Protein AF-A0A4U9D5I8-F1 (afdb_monomer)

Organism: Raoultella terrigena (NCBI:txid577)

Nearest PDB structures (foldseek):
  8ph9-assembly1_J  TM=9.887E-01  e=2.523E-15  Escherichia coli
  8pdy-assembly1_J  TM=9.909E-01  e=3.105E-15  Escherichia coli
  8fvw-assembly1_G  TM=9.873E-01  e=6.652E-15  Escherichia coli K-12
  8pid-assembly1_J  TM=9.900E-01  e=8.187E-15  Escherichia coli
  8pim-assembly1_J  TM=9.844E-01  e=7.640E-15  Escherichia coli

Mean predicted aligned error: 2.93 Å

Structure (mmCIF, N/CA/C/O backbone):
data_AF-A0A4U9D5I8-F1
#
_entry.id   AF-A0A4U9D5I8-F1
#
loop_
_atom_site.group_PDB
_atom_site.id
_atom_site.type_symbol
_atom_site.label_atom_id
_atom_site.label_alt_id
_atom_site.label_comp_id
_atom_site.label_asym_id
_atom_site.label_entity_id
_atom_site.label_seq_id
_atom_site.pdbx_PDB_ins_code
_atom_site.Cartn_x
_atom_site.Cartn_y
_atom_site.Cartn_z
_atom_site.occupancy
_atom_site.B_iso_or_equiv
_atom_site.auth_seq_id
_atom_site.auth_comp_id
_atom_site.auth_asym_id
_atom_site.auth_atom_id
_atom_site.pdbx_PDB_model_num
ATOM 1 N N . MET A 1 1 ? 1.738 -3.480 7.450 1.00 91.75 1 MET A N 1
ATOM 2 C CA . MET A 1 1 ? 1.966 -2.053 7.733 1.00 91.75 1 MET A CA 1
ATOM 3 C C . MET A 1 1 ? 1.094 -1.686 8.918 1.00 91.75 1 MET A C 1
ATOM 5 O O . MET A 1 1 ? -0.050 -2.120 8.954 1.00 91.75 1 MET A O 1
ATOM 9 N N . THR A 1 2 ? 1.647 -0.949 9.869 1.00 95.31 2 THR A N 1
ATOM 10 C CA . THR A 1 2 ? 0.980 -0.429 11.076 1.00 95.31 2 THR A CA 1
ATOM 11 C C . THR A 1 2 ? 1.389 1.037 11.238 1.00 95.31 2 THR A C 1
ATOM 13 O O . THR A 1 2 ? 2.411 1.417 10.661 1.00 95.31 2 THR A O 1
ATOM 16 N N . PRO A 1 3 ? 0.660 1.882 11.976 1.00 95.31 3 PRO A N 1
ATOM 17 C CA . PRO A 1 3 ? 1.151 3.222 12.303 1.00 95.31 3 PRO A CA 1
ATOM 18 C C . PRO A 1 3 ? 2.474 3.157 13.088 1.00 95.31 3 PRO A C 1
ATOM 20 O O . PRO A 1 3 ? 2.784 2.142 13.724 1.00 95.31 3 PRO A O 1
ATOM 23 N N . VAL A 1 4 ? 3.272 4.225 13.023 1.00 95.25 4 VAL A N 1
ATOM 24 C CA . VAL A 1 4 ? 4.474 4.379 13.858 1.00 95.25 4 VAL A CA 1
ATOM 25 C C . VAL A 1 4 ? 4.083 5.152 15.110 1.00 95.25 4 VAL A C 1
ATOM 27 O O . VAL A 1 4 ? 3.644 6.298 15.025 1.00 95.25 4 VAL A O 1
ATOM 30 N N . ILE A 1 5 ? 4.242 4.511 16.267 1.00 94.19 5 ILE A N 1
ATOM 31 C CA . ILE A 1 5 ? 3.910 5.069 17.578 1.00 94.19 5 ILE A CA 1
ATOM 32 C C . ILE A 1 5 ? 5.208 5.178 18.378 1.00 94.19 5 ILE A C 1
ATOM 34 O O . ILE A 1 5 ? 5.886 4.173 18.593 1.00 94.19 5 ILE A O 1
ATOM 38 N N . GLU A 1 6 ? 5.550 6.385 18.823 1.00 94.44 6 GLU A N 1
ATOM 39 C CA . GLU A 1 6 ? 6.730 6.653 19.651 1.00 94.44 6 GLU A CA 1
ATOM 40 C C . GLU A 1 6 ? 6.300 7.411 20.905 1.00 94.44 6 GLU A C 1
ATOM 42 O O . GLU A 1 6 ? 5.655 8.451 20.821 1.00 94.44 6 GLU A O 1
ATOM 47 N N . GLY A 1 7 ? 6.644 6.895 22.087 1.00 89.50 7 GLY A N 1
ATOM 48 C CA . GLY A 1 7 ? 6.360 7.588 23.350 1.00 89.50 7 GLY A CA 1
ATOM 49 C C . GLY A 1 7 ? 4.873 7.752 23.697 1.00 89.50 7 GLY A C 1
ATOM 50 O O . GLY A 1 7 ? 4.562 8.502 24.612 1.00 89.50 7 GLY A O 1
ATOM 51 N N . GLY A 1 8 ? 3.971 7.047 23.006 1.00 89.75 8 GLY A N 1
ATOM 52 C CA . GLY A 1 8 ? 2.517 7.160 23.184 1.00 89.75 8 GLY A CA 1
ATOM 53 C C . GLY A 1 8 ? 1.828 8.047 22.145 1.00 89.75 8 GLY A C 1
ATOM 54 O O . GLY A 1 8 ? 0.606 7.990 22.037 1.00 89.75 8 GLY A O 1
ATOM 55 N N . ASP A 1 9 ? 2.597 8.774 21.333 1.00 92.25 9 ASP A N 1
ATOM 56 C CA . ASP A 1 9 ? 2.080 9.610 20.253 1.00 92.25 9 ASP A CA 1
ATOM 57 C C . ASP A 1 9 ? 2.227 8.915 18.893 1.00 92.25 9 ASP A C 1
ATOM 59 O O . ASP A 1 9 ? 3.212 8.219 18.614 1.00 92.25 9 ASP A O 1
ATOM 63 N N . VAL A 1 10 ? 1.244 9.120 18.013 1.00 92.69 10 VAL A N 1
ATOM 64 C CA . VAL A 1 10 ? 1.305 8.648 16.624 1.00 92.69 10 VAL A CA 1
ATOM 65 C C . VAL A 1 10 ? 2.199 9.598 15.828 1.00 92.69 10 VAL A C 1
ATOM 67 O O . VAL A 1 10 ? 1.814 10.725 15.526 1.00 92.69 10 VAL A O 1
ATOM 70 N N . LYS A 1 11 ? 3.402 9.134 15.484 1.00 95.44 11 LYS A N 1
ATOM 71 C CA . LYS A 1 11 ? 4.377 9.873 14.665 1.00 95.44 11 LYS A CA 1
ATOM 72 C C . LYS A 1 11 ? 4.019 9.866 13.188 1.00 95.44 11 LYS A C 1
ATOM 74 O O . LYS A 1 11 ? 4.176 10.878 12.516 1.00 95.44 11 LYS A O 1
ATOM 79 N N . GLU A 1 12 ? 3.583 8.713 12.693 1.00 95.06 12 GLU A N 1
ATOM 80 C CA . GLU A 1 12 ? 3.207 8.519 11.296 1.00 95.06 12 GLU A CA 1
ATOM 81 C C . GLU A 1 12 ? 1.934 7.659 11.249 1.00 95.06 12 GLU A C 1
ATOM 83 O O . GLU A 1 12 ? 1.966 6.499 11.691 1.00 95.06 12 GLU A O 1
ATOM 88 N N . PRO A 1 13 ? 0.803 8.207 10.766 1.00 95.19 13 PRO A N 1
ATOM 89 C CA . PRO A 1 13 ? -0.458 7.481 10.716 1.00 95.19 13 PRO A CA 1
ATOM 90 C C . PRO A 1 13 ? -0.409 6.365 9.668 1.00 95.19 13 PRO A C 1
ATOM 92 O O . PRO A 1 13 ? 0.411 6.371 8.747 1.00 95.19 13 PRO A O 1
ATOM 95 N N . LEU A 1 14 ? -1.317 5.390 9.779 1.00 96.06 14 LEU A N 1
ATOM 96 C CA . LEU A 1 14 ? -1.367 4.272 8.835 1.00 96.06 14 LEU A CA 1
ATOM 97 C C . LEU A 1 14 ? -1.578 4.754 7.393 1.00 96.06 14 LEU A C 1
ATOM 99 O O . LEU A 1 14 ? -0.907 4.248 6.494 1.00 96.06 14 LEU A O 1
ATOM 103 N N . ARG A 1 15 ? -2.465 5.737 7.193 1.00 95.94 15 ARG A N 1
ATOM 104 C CA . ARG A 1 15 ? -2.804 6.333 5.893 1.00 95.94 15 ARG A CA 1
ATOM 105 C C . ARG A 1 15 ? -1.579 6.756 5.100 1.00 95.94 15 ARG A C 1
ATOM 107 O O . ARG A 1 15 ? -1.432 6.330 3.956 1.00 95.94 15 ARG A O 1
ATOM 114 N N . ASP A 1 16 ? -0.679 7.510 5.718 1.00 95.19 16 ASP A N 1
ATOM 115 C CA . ASP A 1 16 ? 0.517 8.028 5.045 1.00 95.19 16 ASP A CA 1
ATOM 116 C C . ASP A 1 16 ? 1.479 6.895 4.661 1.00 95.19 16 ASP A C 1
ATOM 118 O O . ASP A 1 16 ? 2.087 6.912 3.591 1.00 95.19 16 ASP A O 1
ATOM 122 N N . ARG A 1 17 ? 1.541 5.842 5.484 1.00 96.19 17 ARG A N 1
ATOM 123 C CA . ARG A 1 17 ? 2.400 4.675 5.238 1.00 96.19 17 ARG A CA 1
ATOM 124 C C . ARG A 1 17 ? 1.891 3.759 4.131 1.00 96.19 17 ARG A C 1
ATOM 126 O O . ARG A 1 17 ? 2.694 3.087 3.475 1.00 96.19 17 ARG A O 1
ATOM 133 N N . VAL A 1 18 ? 0.572 3.650 3.973 1.00 97.31 18 VAL A N 1
ATOM 134 C CA . VAL A 1 18 ? -0.051 2.727 3.008 1.00 97.31 18 VAL A CA 1
ATOM 135 C C . VAL A 1 18 ? -0.437 3.399 1.694 1.00 97.31 18 VAL A C 1
ATOM 137 O O . VAL A 1 18 ? -0.613 2.688 0.702 1.00 97.31 18 VAL A O 1
ATOM 140 N N . LEU A 1 19 ? -0.522 4.732 1.648 1.00 97.38 19 LEU A N 1
ATOM 141 C CA . LEU A 1 19 ? -0.845 5.471 0.432 1.00 97.38 19 LEU A CA 1
ATOM 142 C C . LEU A 1 19 ? 0.129 5.118 -0.703 1.00 97.38 19 LEU A C 1
ATOM 144 O O . LEU A 1 19 ? 1.351 5.173 -0.572 1.00 97.38 19 LEU A O 1
ATOM 148 N N . GLY A 1 20 ? -0.432 4.728 -1.843 1.00 97.12 20 GLY A N 1
ATOM 149 C CA . GLY A 1 20 ? 0.305 4.306 -3.027 1.00 97.12 20 GLY A CA 1
ATOM 150 C C . GLY A 1 20 ? 0.851 2.876 -2.977 1.00 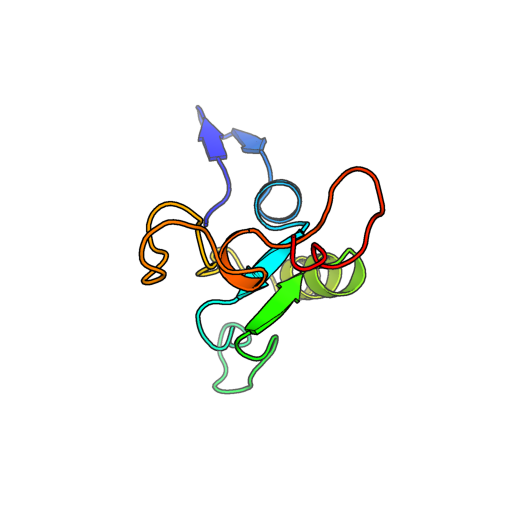97.12 20 GLY A C 1
ATOM 151 O O . GLY A 1 20 ? 1.515 2.456 -3.926 1.00 97.12 20 GLY A O 1
ATOM 152 N N . ARG A 1 21 ? 0.576 2.102 -1.923 1.00 98.06 21 ARG A N 1
ATOM 153 C CA . ARG A 1 21 ? 0.905 0.668 -1.860 1.00 98.06 21 ARG A CA 1
ATOM 154 C C . ARG A 1 21 ? -0.220 -0.189 -2.434 1.00 98.06 21 ARG A C 1
ATOM 156 O O . ARG A 1 21 ? -1.329 0.281 -2.664 1.00 98.06 21 ARG A O 1
ATOM 163 N N . VAL A 1 22 ? 0.075 -1.467 -2.666 1.00 98.44 22 VAL A N 1
ATOM 164 C CA . VAL A 1 22 ? -0.900 -2.460 -3.139 1.00 98.44 22 VAL A CA 1
ATOM 165 C C . VAL A 1 22 ? -1.150 -3.497 -2.048 1.00 98.44 22 VAL A C 1
ATOM 167 O O . VAL A 1 22 ? -0.197 -3.974 -1.429 1.00 98.44 22 VAL A O 1
ATOM 170 N N . THR A 1 23 ? -2.408 -3.870 -1.812 1.00 98.31 23 THR A N 1
ATOM 171 C CA . THR A 1 23 ? -2.778 -4.884 -0.808 1.00 98.31 23 THR A CA 1
ATOM 172 C C . THR A 1 23 ? -2.253 -6.277 -1.182 1.00 98.31 23 THR A C 1
ATOM 174 O O . THR A 1 23 ? -2.325 -6.714 -2.336 1.00 98.31 23 THR A O 1
ATOM 177 N N . ALA A 1 24 ? -1.690 -6.992 -0.205 1.00 98.06 24 ALA A N 1
ATOM 178 C CA . ALA A 1 24 ? -1.169 -8.349 -0.396 1.00 98.06 24 ALA A CA 1
ATOM 179 C C . ALA A 1 24 ? -2.245 -9.433 -0.213 1.00 98.06 24 ALA A C 1
ATOM 181 O O . ALA A 1 24 ? -2.150 -10.493 -0.838 1.00 98.06 24 ALA A O 1
ATOM 182 N N . GLU A 1 25 ? -3.260 -9.145 0.601 1.00 97.56 25 GLU A N 1
ATOM 183 C CA . GLU A 1 25 ? -4.423 -9.982 0.917 1.00 97.56 25 GLU A CA 1
ATOM 184 C C . GLU A 1 25 ? -5.682 -9.109 1.035 1.00 97.56 25 GLU A C 1
ATOM 186 O O . GLU A 1 25 ? -5.582 -7.881 0.964 1.00 97.56 25 GLU A O 1
ATOM 191 N N . ASP A 1 26 ? -6.848 -9.740 1.167 1.00 97.75 26 ASP A N 1
ATOM 192 C CA . ASP A 1 26 ? -8.108 -9.030 1.390 1.00 97.75 26 ASP A CA 1
ATOM 193 C C . ASP A 1 26 ? -8.093 -8.376 2.777 1.00 97.75 26 ASP A C 1
ATOM 195 O O . ASP A 1 26 ? -7.841 -9.034 3.788 1.00 97.75 26 ASP A O 1
ATOM 199 N N . VAL A 1 27 ? -8.364 -7.074 2.830 1.00 96.75 27 VAL A N 1
ATOM 200 C CA . VAL A 1 27 ? -8.558 -6.350 4.087 1.00 96.75 27 VAL A CA 1
ATOM 201 C C . VAL A 1 27 ? -10.011 -6.517 4.490 1.00 96.75 27 VAL A C 1
ATOM 203 O O . VAL A 1 27 ? -10.908 -6.095 3.760 1.00 96.75 27 VAL A O 1
ATOM 206 N N . LEU A 1 28 ? -10.244 -7.131 5.644 1.00 95.06 28 LEU A N 1
ATOM 207 C CA . LEU A 1 28 ? -11.583 -7.337 6.184 1.00 95.06 28 LEU A CA 1
ATOM 208 C C . LEU A 1 28 ? -12.020 -6.140 7.025 1.00 95.06 28 LEU A C 1
ATOM 210 O O . LEU A 1 28 ? -11.199 -5.486 7.673 1.00 95.06 28 LEU A O 1
ATOM 214 N N . LYS A 1 29 ? -13.325 -5.877 7.048 1.00 94.00 29 LYS A N 1
ATOM 215 C CA . LYS A 1 29 ? -13.900 -4.880 7.946 1.00 94.00 29 LYS A CA 1
ATOM 216 C C . LYS A 1 29 ? -13.840 -5.395 9.394 1.00 94.00 29 LYS A C 1
ATOM 218 O O . LYS A 1 29 ? -14.334 -6.500 9.653 1.00 94.00 29 LYS A O 1
ATOM 223 N N . PRO A 1 30 ? -13.279 -4.622 10.347 1.00 92.62 30 PRO A N 1
ATOM 224 C CA . PRO A 1 30 ? -13.139 -5.062 11.732 1.00 92.62 30 PRO A CA 1
ATOM 225 C C . PRO A 1 30 ? -14.462 -5.544 12.336 1.00 92.62 30 PRO A C 1
ATOM 227 O O . PRO A 1 30 ? -15.502 -4.905 12.188 1.00 92.62 30 PRO A O 1
ATOM 230 N N . GLY A 1 31 ? -14.425 -6.699 13.003 1.00 91.31 31 GLY A N 1
ATOM 231 C CA . GLY A 1 31 ? -15.603 -7.318 13.622 1.00 91.31 31 GLY A CA 1
ATOM 232 C C . GLY A 1 31 ? -16.528 -8.082 12.666 1.00 91.31 31 GLY A C 1
ATOM 233 O O . GLY A 1 31 ? -17.526 -8.635 13.122 1.00 91.31 31 GLY A O 1
ATOM 234 N N . THR A 1 32 ? -16.209 -8.157 11.371 1.00 93.38 32 THR A N 1
ATOM 235 C CA . THR A 1 32 ? -17.014 -8.876 10.368 1.00 93.38 32 THR A CA 1
ATOM 236 C C . THR A 1 32 ? -16.145 -9.772 9.479 1.00 93.38 32 THR A C 1
ATOM 238 O O . THR A 1 32 ? -14.918 -9.734 9.552 1.00 93.38 32 THR A O 1
ATOM 241 N N . ALA A 1 33 ? -16.788 -10.577 8.629 1.00 91.94 33 ALA A N 1
ATOM 242 C CA . ALA A 1 33 ? -16.130 -11.342 7.566 1.00 91.94 33 ALA A CA 1
ATOM 243 C C . ALA A 1 33 ? -16.207 -10.639 6.195 1.00 91.94 33 ALA A C 1
ATOM 245 O O . ALA A 1 33 ? -15.836 -11.230 5.181 1.00 91.94 33 ALA A O 1
ATOM 246 N N . ASP A 1 34 ? -16.694 -9.396 6.157 1.00 95.06 34 ASP A N 1
ATOM 247 C CA . ASP A 1 34 ? -16.888 -8.659 4.914 1.00 95.06 34 ASP A CA 1
ATOM 248 C C . ASP A 1 34 ? -15.559 -8.083 4.420 1.00 95.06 34 ASP A C 1
ATOM 250 O O . ASP A 1 34 ? -14.776 -7.515 5.188 1.00 95.06 34 ASP A O 1
ATOM 254 N N . ILE A 1 35 ? -15.307 -8.210 3.118 1.00 96.69 35 ILE A N 1
ATOM 255 C CA . ILE A 1 35 ? -14.119 -7.643 2.476 1.00 96.69 35 ILE A CA 1
ATOM 256 C C . ILE A 1 35 ? -14.322 -6.134 2.330 1.00 96.69 35 ILE A C 1
ATOM 258 O O . ILE A 1 35 ? -15.208 -5.687 1.604 1.00 96.69 35 ILE A O 1
ATOM 262 N N . LEU A 1 36 ? -13.471 -5.358 2.999 1.00 96.31 36 LEU A N 1
ATOM 263 C CA . LEU A 1 36 ? -13.433 -3.902 2.900 1.00 96.31 36 LEU A CA 1
ATOM 264 C C . LEU A 1 36 ? -12.604 -3.452 1.695 1.00 96.31 36 LEU A C 1
ATOM 266 O O . LEU A 1 36 ? -13.052 -2.620 0.912 1.00 96.31 36 LEU A O 1
ATOM 270 N N . VAL A 1 37 ? -11.402 -4.018 1.540 1.00 97.56 37 VAL A N 1
ATOM 271 C CA . VAL A 1 37 ? -10.511 -3.740 0.407 1.00 97.56 37 VAL A CA 1
ATOM 272 C C . VAL A 1 37 ? -10.026 -5.063 -0.179 1.00 97.56 37 VAL A C 1
ATOM 274 O O . VAL A 1 37 ? -9.324 -5.803 0.512 1.00 97.56 37 VAL A O 1
ATOM 277 N N . PRO A 1 38 ? -10.345 -5.375 -1.445 1.00 97.88 38 PRO A N 1
ATOM 278 C CA . PRO A 1 38 ? -9.870 -6.598 -2.077 1.00 97.88 38 PRO A CA 1
ATOM 279 C C . PRO A 1 38 ? -8.343 -6.650 -2.193 1.00 97.88 38 PRO A C 1
ATOM 281 O O . PRO A 1 38 ? -7.652 -5.623 -2.257 1.00 97.88 38 PRO A O 1
ATOM 284 N N . ARG A 1 39 ? -7.806 -7.860 -2.302 1.00 97.94 39 ARG A N 1
ATOM 285 C CA . ARG A 1 39 ? -6.411 -8.135 -2.639 1.00 97.94 39 ARG A CA 1
ATOM 286 C C . ARG A 1 39 ? -6.024 -7.495 -3.978 1.00 97.94 39 ARG A C 1
ATOM 288 O O . ARG A 1 39 ? -6.811 -7.472 -4.919 1.00 97.94 39 ARG A O 1
ATOM 295 N N . ASN A 1 40 ? -4.757 -7.090 -4.096 1.00 97.62 40 ASN A N 1
ATOM 296 C CA . ASN A 1 40 ? -4.172 -6.452 -5.283 1.00 97.62 40 ASN A CA 1
ATOM 297 C C . ASN A 1 40 ? -4.788 -5.088 -5.634 1.00 97.62 40 ASN A C 1
ATOM 299 O O . ASN A 1 40 ? -4.691 -4.637 -6.774 1.00 97.62 40 ASN A O 1
ATOM 303 N N . THR A 1 41 ? -5.368 -4.406 -4.653 1.00 98.12 41 THR A N 1
ATOM 304 C CA . THR A 1 41 ? -5.926 -3.066 -4.833 1.00 98.12 41 THR A CA 1
ATOM 305 C C . THR A 1 41 ? -4.854 -2.019 -4.568 1.00 98.12 41 THR A C 1
ATOM 307 O O . THR A 1 41 ? -4.153 -2.090 -3.557 1.00 98.12 41 THR A O 1
ATOM 310 N N . LEU A 1 42 ? -4.719 -1.048 -5.475 1.00 97.94 42 LEU A N 1
ATOM 311 C CA . LEU A 1 42 ? -3.880 0.128 -5.263 1.00 97.94 42 LEU A CA 1
ATOM 312 C C . LEU A 1 42 ? -4.568 1.068 -4.269 1.00 97.94 42 LEU A C 1
ATOM 314 O O . LEU A 1 42 ? -5.643 1.593 -4.551 1.00 97.94 42 LEU A O 1
ATOM 318 N N .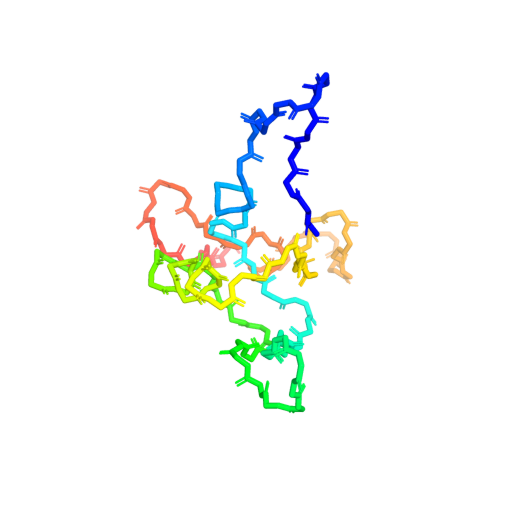 LEU A 1 43 ? -3.920 1.314 -3.137 1.00 97.75 43 LEU A N 1
ATOM 319 C CA . LEU A 1 43 ? -4.415 2.202 -2.093 1.00 97.75 43 LEU A CA 1
ATOM 320 C C . LEU A 1 43 ? -4.186 3.662 -2.500 1.00 97.75 43 LEU A C 1
ATOM 322 O O . LEU A 1 43 ? -3.126 4.234 -2.255 1.00 97.75 43 LEU A O 1
ATOM 326 N N . HIS A 1 44 ? -5.167 4.249 -3.175 1.00 96.50 44 HIS A N 1
ATOM 327 C CA . HIS A 1 44 ? -5.264 5.694 -3.386 1.00 96.50 44 HIS A CA 1
ATOM 328 C C . HIS A 1 44 ? -6.045 6.357 -2.242 1.00 96.50 44 HIS A C 1
ATOM 330 O O . HIS A 1 44 ? -6.529 5.678 -1.339 1.00 96.50 44 HIS A O 1
ATOM 336 N N . GLU A 1 45 ? -6.219 7.673 -2.311 1.00 96.44 45 GLU A N 1
ATOM 337 C CA . GLU A 1 45 ? -6.786 8.513 -1.253 1.00 96.44 45 GLU A CA 1
ATOM 338 C C . GLU A 1 45 ? -8.133 7.967 -0.748 1.00 96.44 45 GLU A C 1
ATOM 340 O O . GLU A 1 45 ? -8.251 7.652 0.428 1.00 96.44 45 GLU A O 1
ATOM 345 N N . HIS A 1 46 ? -9.081 7.687 -1.652 1.00 96.69 46 HIS A N 1
ATOM 346 C CA . HIS A 1 46 ? -10.383 7.120 -1.270 1.00 96.69 46 HIS A CA 1
ATOM 347 C C . HIS A 1 46 ? -10.304 5.769 -0.528 1.00 96.69 46 HIS A C 1
ATOM 349 O O . HIS A 1 46 ? -11.082 5.537 0.392 1.00 96.69 46 HIS A O 1
ATOM 355 N N . TRP A 1 47 ? -9.365 4.880 -0.880 1.00 97.19 47 TRP A N 1
ATOM 356 C CA . TRP A 1 47 ? -9.200 3.623 -0.139 1.00 97.19 47 TRP A CA 1
ATOM 357 C C . TRP A 1 47 ? -8.593 3.857 1.240 1.00 97.19 47 TRP A C 1
ATOM 359 O O . TRP A 1 47 ? -8.967 3.175 2.187 1.00 97.19 47 TRP A O 1
ATOM 369 N N . CYS A 1 48 ? -7.665 4.807 1.364 1.00 96.62 48 CYS A N 1
ATOM 370 C CA . CYS A 1 48 ? -7.103 5.171 2.658 1.00 96.62 48 CYS A CA 1
ATOM 371 C C . CYS A 1 48 ? -8.161 5.780 3.583 1.00 96.62 48 CYS A C 1
ATOM 373 O O . CYS A 1 48 ? -8.217 5.400 4.749 1.00 96.62 48 CYS 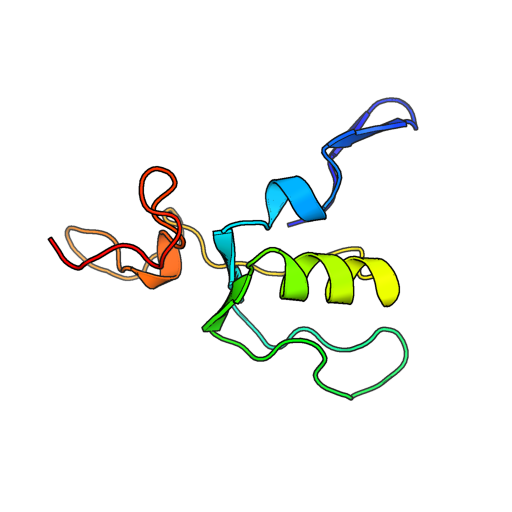A O 1
ATOM 375 N N . ASP A 1 49 ? -9.022 6.651 3.059 1.00 96.75 49 ASP A N 1
ATOM 376 C CA . ASP A 1 49 ? -10.104 7.256 3.837 1.00 96.75 49 ASP A CA 1
ATOM 377 C C . ASP A 1 49 ? -11.092 6.169 4.317 1.00 96.75 49 ASP A C 1
ATOM 379 O O . ASP A 1 49 ? -11.445 6.123 5.493 1.00 96.75 49 ASP A O 1
ATOM 383 N N . LEU A 1 50 ? -11.427 5.192 3.460 1.00 96.38 50 LEU A N 1
ATOM 384 C CA . LEU A 1 50 ? -12.254 4.037 3.837 1.00 96.38 50 LEU A CA 1
ATOM 385 C C . LEU A 1 50 ? -11.619 3.188 4.959 1.00 96.38 50 LEU A C 1
ATOM 387 O O . LEU A 1 50 ? -12.324 2.684 5.838 1.00 96.38 50 LEU A O 1
ATOM 391 N N . LEU A 1 51 ? -10.295 3.003 4.932 1.00 96.06 51 LEU A N 1
ATOM 392 C CA . LEU A 1 51 ? -9.566 2.278 5.979 1.00 96.06 51 LEU A CA 1
ATOM 393 C C . LEU A 1 51 ? -9.632 3.019 7.324 1.00 96.06 51 LEU A C 1
ATOM 395 O O . LEU A 1 51 ? -9.845 2.376 8.353 1.00 96.06 51 LEU A O 1
ATOM 399 N N . GLU A 1 52 ? -9.492 4.346 7.318 1.00 94.31 52 GLU A N 1
ATOM 400 C CA . GLU A 1 52 ? -9.597 5.177 8.525 1.00 94.31 52 GLU A CA 1
ATOM 401 C C . GLU A 1 52 ? -11.025 5.204 9.085 1.00 94.31 52 GLU A C 1
ATOM 403 O O . GLU A 1 52 ? -11.216 4.986 10.283 1.00 94.31 52 GLU A O 1
ATOM 408 N N . GLU A 1 53 ? -12.038 5.374 8.230 1.00 95.62 53 GLU A N 1
ATOM 409 C CA . GLU A 1 53 ? -13.457 5.361 8.620 1.00 95.62 53 GLU A CA 1
ATOM 410 C C . GLU A 1 53 ? -13.867 4.056 9.313 1.00 95.62 53 GLU A C 1
ATOM 412 O O . GLU A 1 53 ? -14.702 4.055 10.218 1.00 95.62 53 GLU A O 1
ATOM 417 N N . ASN A 1 54 ? -13.268 2.934 8.904 1.00 95.50 54 ASN A N 1
ATOM 418 C CA . ASN A 1 54 ? -13.525 1.623 9.496 1.00 95.50 54 ASN A CA 1
ATOM 419 C C . ASN A 1 54 ? -12.535 1.266 10.617 1.00 95.50 54 ASN A C 1
ATOM 421 O O . ASN A 1 54 ? -12.580 0.137 11.102 1.00 95.50 54 ASN A O 1
ATOM 425 N N . SER A 1 55 ? -11.675 2.204 11.040 1.00 93.44 55 SER A N 1
ATOM 426 C CA . SER A 1 55 ? -10.683 2.014 12.111 1.00 93.44 55 SER A CA 1
ATOM 427 C C . SER A 1 55 ? -9.806 0.773 11.894 1.00 93.44 55 SER A C 1
ATOM 429 O O . SER A 1 55 ? -9.632 -0.061 12.783 1.00 93.44 55 SER A O 1
ATOM 431 N N . VAL A 1 56 ? -9.294 0.605 10.672 1.00 95.19 56 VAL A N 1
ATOM 432 C CA . VAL A 1 56 ? -8.349 -0.471 10.356 1.00 95.19 56 VAL A CA 1
ATOM 433 C C . VAL A 1 56 ? -6.954 -0.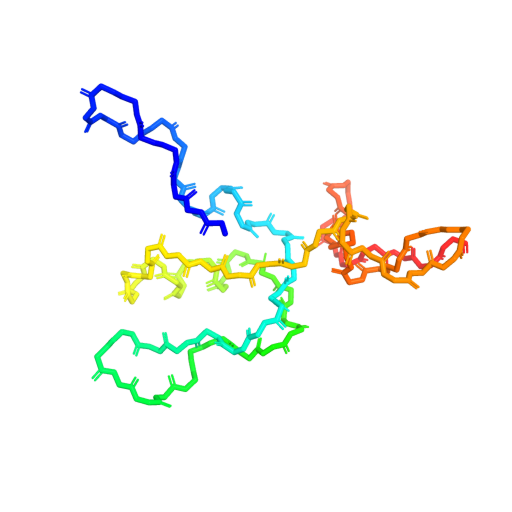074 10.837 1.00 95.19 56 VAL A C 1
ATOM 435 O O . VAL A 1 56 ? -6.341 0.832 10.285 1.00 95.19 56 VAL A O 1
ATOM 438 N N . ASP A 1 57 ? -6.414 -0.805 11.813 1.00 92.56 57 ASP A N 1
ATOM 439 C CA . ASP A 1 57 ? -5.117 -0.472 12.429 1.00 92.56 57 ASP A CA 1
ATOM 440 C C . ASP A 1 57 ? -3.909 -1.123 11.737 1.00 92.56 57 ASP A C 1
ATOM 442 O O . ASP A 1 57 ? -2.751 -0.747 11.957 1.00 92.56 57 ASP A O 1
ATOM 446 N N . SER A 1 58 ? -4.150 -2.131 10.894 1.00 95.12 58 SER A N 1
ATOM 447 C CA . SER A 1 58 ? -3.084 -2.839 10.192 1.00 95.12 58 SER A CA 1
ATOM 448 C C . SER A 1 58 ? -3.521 -3.330 8.818 1.00 95.12 58 SER A C 1
ATOM 450 O O . SER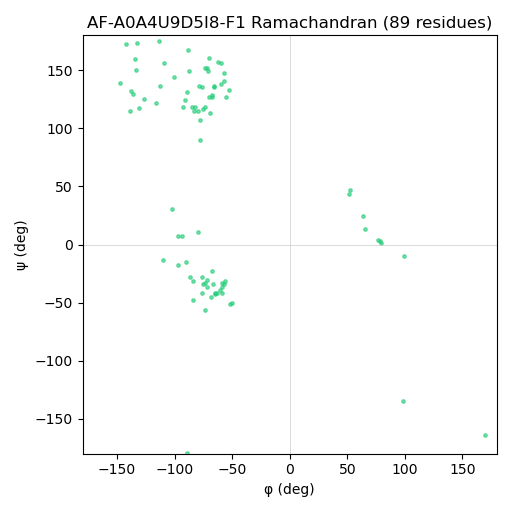 A 1 58 ? -4.624 -3.840 8.642 1.00 95.12 58 SER A O 1
ATOM 452 N N . VAL A 1 59 ? -2.628 -3.195 7.837 1.00 97.25 59 VAL A N 1
ATOM 453 C CA . VAL A 1 59 ? -2.852 -3.660 6.461 1.00 97.25 59 VAL A CA 1
ATOM 454 C C . VAL A 1 59 ? -1.607 -4.362 5.951 1.00 97.25 59 VAL A C 1
ATOM 456 O O . VAL A 1 59 ? -0.498 -3.816 6.006 1.00 97.25 59 VAL A O 1
ATOM 459 N N . LYS A 1 60 ? -1.760 -5.571 5.414 1.00 97.62 60 LYS A N 1
ATOM 460 C CA . LYS A 1 60 ? -0.665 -6.269 4.743 1.00 97.62 60 LYS A CA 1
ATOM 461 C C . LYS A 1 60 ? -0.553 -5.784 3.303 1.00 97.62 60 LYS A C 1
ATOM 463 O O . LYS A 1 60 ? -1.444 -5.980 2.479 1.00 97.62 60 LYS A O 1
ATOM 468 N N . VAL A 1 61 ? 0.569 -5.144 3.005 1.00 98.06 61 VAL A N 1
ATOM 469 C CA . VAL A 1 61 ? 0.870 -4.577 1.690 1.00 98.06 61 VAL A CA 1
ATOM 470 C C . VAL A 1 61 ? 1.963 -5.380 1.004 1.00 98.06 61 VAL A C 1
ATOM 472 O O . VAL A 1 61 ? 2.771 -6.044 1.657 1.00 98.06 61 VAL A O 1
ATOM 475 N N . ARG A 1 62 ? 2.000 -5.306 -0.322 1.00 98.12 62 ARG A N 1
ATOM 476 C CA . ARG A 1 62 ? 3.125 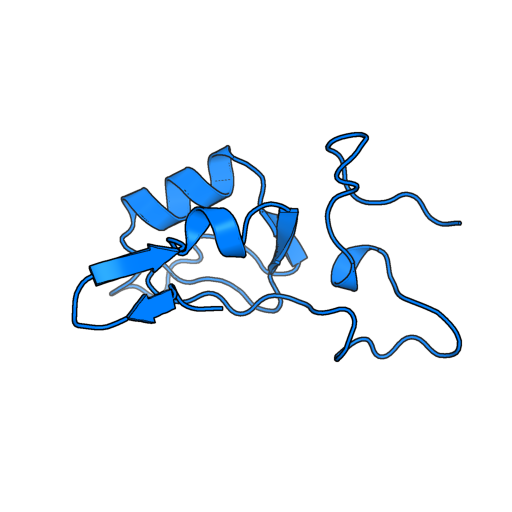-5.790 -1.115 1.00 98.12 62 ARG A CA 1
ATOM 477 C C . ARG A 1 62 ? 4.327 -4.864 -0.925 1.00 98.12 62 ARG A C 1
ATOM 479 O O . ARG A 1 62 ? 4.172 -3.663 -0.706 1.00 98.12 62 ARG A O 1
ATOM 486 N N . SER A 1 63 ? 5.521 -5.439 -1.014 1.00 97.62 63 SER A N 1
ATOM 487 C CA . SER A 1 63 ? 6.790 -4.730 -0.874 1.00 97.62 63 SER A CA 1
ATOM 488 C C . SER A 1 63 ? 7.752 -5.140 -1.979 1.00 97.62 63 SER A C 1
ATOM 490 O O . SER A 1 63 ? 7.735 -6.283 -2.438 1.00 97.62 63 SER A O 1
ATOM 492 N N . VAL A 1 64 ? 8.632 -4.215 -2.361 1.00 97.75 64 VAL A N 1
ATOM 493 C CA . VAL A 1 64 ? 9.743 -4.463 -3.292 1.00 97.75 64 VAL A CA 1
ATOM 494 C C . VAL A 1 64 ? 10.683 -5.553 -2.769 1.00 97.75 64 VAL A C 1
ATOM 496 O O . VAL A 1 64 ? 11.196 -6.337 -3.554 1.00 97.75 64 VAL A O 1
ATOM 499 N N . VAL A 1 65 ? 10.854 -5.645 -1.444 1.00 97.44 65 VAL A N 1
ATOM 500 C CA . VAL A 1 65 ? 11.738 -6.627 -0.791 1.00 97.44 65 VAL A CA 1
ATOM 501 C C . VAL A 1 65 ? 11.167 -8.044 -0.866 1.00 97.44 65 VAL A C 1
ATOM 503 O O . VAL A 1 65 ? 11.915 -9.009 -0.915 1.00 97.44 65 VAL A O 1
ATOM 506 N N . SER A 1 66 ? 9.840 -8.175 -0.885 1.00 97.00 66 SER A N 1
ATOM 507 C CA . SER A 1 66 ? 9.133 -9.459 -0.940 1.00 97.00 66 SER A CA 1
ATOM 508 C C . SER A 1 66 ? 8.611 -9.755 -2.352 1.00 97.00 66 SER A C 1
ATOM 510 O O . SER A 1 66 ? 7.513 -10.291 -2.504 1.00 97.00 66 SER A O 1
ATOM 512 N N . CYS A 1 67 ? 9.301 -9.273 -3.385 1.00 98.06 67 CYS A N 1
ATOM 513 C CA . CYS A 1 67 ? 8.902 -9.471 -4.771 1.00 98.06 67 CYS A CA 1
ATOM 514 C C . CYS A 1 67 ? 9.550 -10.744 -5.325 1.00 98.06 67 CYS A C 1
ATOM 516 O O . CYS A 1 67 ? 10.769 -10.839 -5.349 1.00 98.06 67 CYS A O 1
ATOM 518 N N . ASP A 1 68 ? 8.740 -11.672 -5.836 1.00 97.88 68 ASP A N 1
ATOM 519 C CA . ASP A 1 68 ? 9.218 -12.928 -6.441 1.00 97.88 68 ASP A CA 1
ATOM 520 C C . ASP A 1 68 ? 9.720 -12.757 -7.891 1.00 97.88 68 ASP A C 1
ATOM 522 O O . ASP A 1 68 ? 9.872 -13.729 -8.622 1.00 97.88 68 ASP A O 1
ATOM 526 N N . THR A 1 69 ? 9.890 -11.521 -8.372 1.00 97.25 69 THR A N 1
ATOM 527 C CA . THR A 1 69 ? 10.347 -11.271 -9.748 1.00 97.25 69 THR A CA 1
ATOM 528 C C . THR A 1 69 ? 11.863 -11.374 -9.821 1.00 97.25 69 THR A C 1
ATOM 530 O O . THR A 1 69 ? 12.566 -10.567 -9.217 1.00 97.25 69 THR A O 1
ATOM 533 N N . ASP A 1 70 ? 12.365 -12.323 -10.609 1.00 96.38 70 ASP A N 1
ATOM 534 C CA . ASP A 1 70 ? 13.792 -12.413 -10.911 1.00 96.38 70 ASP A CA 1
ATOM 535 C C . ASP A 1 70 ? 14.250 -11.201 -11.734 1.00 96.38 70 ASP A C 1
ATOM 537 O O . ASP A 1 70 ? 13.584 -10.789 -12.686 1.00 96.38 70 ASP A O 1
ATOM 541 N N . PHE A 1 71 ? 15.409 -10.638 -11.378 1.00 95.56 71 PHE A N 1
ATOM 542 C CA . PHE A 1 71 ? 16.048 -9.522 -12.092 1.00 95.56 71 PHE A CA 1
ATOM 543 C C . PHE A 1 71 ? 15.135 -8.305 -12.341 1.00 95.56 71 PHE A C 1
ATOM 545 O O . PHE A 1 71 ? 15.150 -7.707 -13.416 1.00 95.56 71 PHE A O 1
ATOM 552 N N . GLY A 1 72 ? 14.351 -7.898 -11.342 1.00 96.06 72 GLY A N 1
ATOM 553 C CA . GLY A 1 72 ? 13.518 -6.703 -11.436 1.00 96.06 72 GLY A CA 1
ATOM 554 C C . GLY A 1 72 ? 12.525 -6.585 -10.288 1.00 96.06 72 GLY A C 1
ATOM 555 O O . GLY A 1 72 ? 12.649 -7.251 -9.265 1.00 96.06 72 GLY A O 1
ATOM 556 N N . VAL A 1 73 ? 11.523 -5.722 -10.459 1.00 97.62 73 VAL A N 1
ATOM 557 C CA . VAL A 1 73 ? 10.408 -5.578 -9.516 1.00 97.62 73 VAL A CA 1
ATOM 558 C C . VAL A 1 73 ? 9.114 -5.433 -10.307 1.00 97.62 73 VAL A C 1
ATOM 560 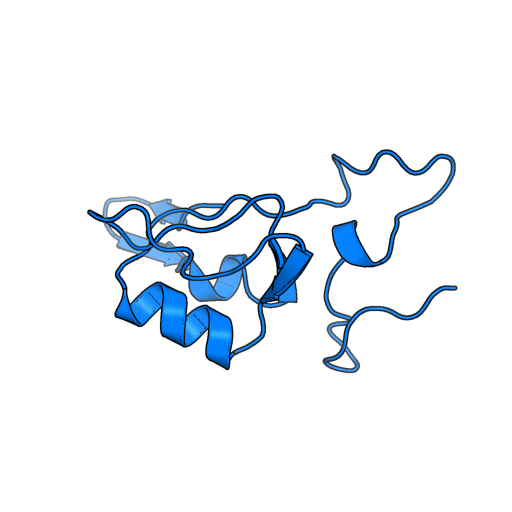O O . VAL A 1 73 ? 9.032 -4.631 -11.237 1.00 97.62 73 VAL A O 1
ATOM 563 N N . CYS A 1 74 ? 8.078 -6.187 -9.939 1.00 97.94 74 CYS A N 1
ATOM 564 C CA . CYS A 1 74 ? 6.777 -6.055 -10.584 1.00 97.94 74 CYS A CA 1
ATOM 565 C C . CYS A 1 74 ? 6.046 -4.771 -10.149 1.00 97.94 74 CYS A C 1
ATOM 567 O O . CYS A 1 74 ? 6.180 -4.299 -9.016 1.00 97.94 74 CYS A O 1
ATOM 569 N N . ALA A 1 75 ? 5.184 -4.245 -11.025 1.00 97.75 75 ALA A N 1
ATOM 570 C CA . ALA A 1 75 ? 4.442 -3.007 -10.772 1.00 97.75 75 ALA A CA 1
ATOM 571 C C . ALA A 1 75 ? 3.597 -3.047 -9.484 1.00 97.75 75 ALA A C 1
ATOM 573 O O . ALA A 1 75 ? 3.432 -2.030 -8.820 1.00 97.75 75 ALA A O 1
ATOM 574 N N . HIS A 1 76 ? 3.086 -4.220 -9.093 1.00 97.69 76 HIS A N 1
ATOM 575 C CA . HIS A 1 76 ? 2.271 -4.362 -7.882 1.00 97.69 76 HIS A CA 1
ATOM 576 C C . HIS A 1 76 ? 3.094 -4.323 -6.592 1.00 97.69 76 HIS A C 1
ATOM 578 O O . HIS A 1 76 ?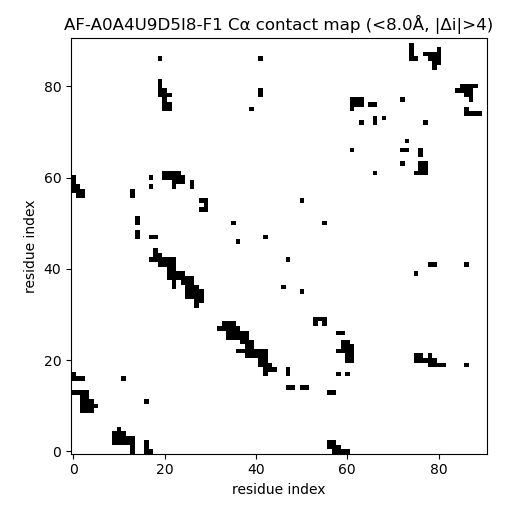 2.609 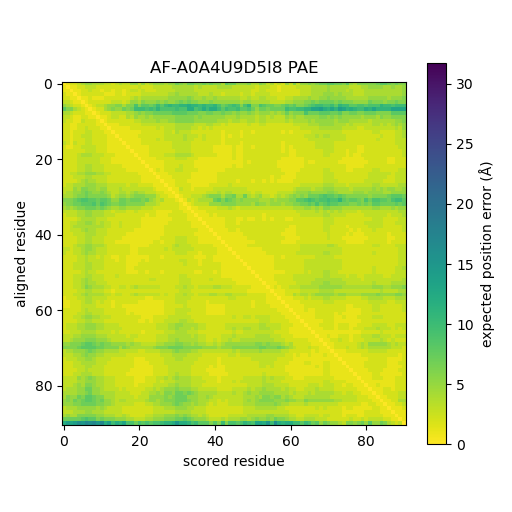-3.835 -5.578 1.00 97.69 76 HIS A O 1
ATOM 584 N N . CYS A 1 77 ? 4.323 -4.844 -6.599 1.00 98.06 77 CYS A N 1
ATOM 585 C CA . CYS A 1 77 ? 5.194 -4.778 -5.425 1.00 98.06 77 CYS A CA 1
ATOM 586 C C . CYS A 1 77 ? 5.804 -3.387 -5.241 1.00 98.06 77 CYS A C 1
ATOM 588 O O . CYS A 1 77 ? 6.077 -2.992 -4.108 1.00 98.06 77 CYS A O 1
ATOM 590 N N . TYR A 1 78 ? 5.973 -2.642 -6.336 1.00 97.75 78 TYR A N 1
ATOM 591 C CA . TYR A 1 78 ? 6.361 -1.238 -6.290 1.00 97.75 78 TYR A CA 1
ATOM 592 C C . TYR A 1 78 ? 5.200 -0.345 -5.823 1.00 97.75 78 TYR A C 1
ATOM 594 O O . TYR A 1 78 ? 5.317 0.340 -4.804 1.00 97.75 78 TYR A O 1
ATOM 602 N N . GLY A 1 79 ? 4.064 -0.412 -6.526 1.00 97.56 79 GLY A N 1
ATOM 603 C CA . GLY A 1 79 ? 2.869 0.385 -6.268 1.00 97.56 79 GLY A CA 1
ATOM 604 C C . GLY A 1 79 ? 2.758 1.615 -7.172 1.00 97.56 79 GLY A C 1
ATOM 605 O O . GLY A 1 79 ? 2.907 1.527 -8.394 1.00 97.56 79 GLY A O 1
ATOM 606 N N . ARG A 1 80 ? 2.429 2.757 -6.570 1.00 97.62 80 ARG A N 1
ATOM 607 C CA . ARG A 1 80 ? 2.184 4.037 -7.244 1.00 97.62 80 ARG A CA 1
ATOM 608 C C . ARG A 1 80 ? 3.490 4.702 -7.673 1.00 97.62 80 ARG A C 1
ATOM 610 O O . ARG A 1 80 ? 4.431 4.810 -6.891 1.00 97.62 80 ARG A O 1
ATOM 617 N N . ASP A 1 81 ? 3.510 5.217 -8.893 1.00 96.88 81 ASP A N 1
ATOM 618 C CA . ASP A 1 81 ? 4.481 6.217 -9.323 1.00 96.88 81 ASP A CA 1
ATOM 619 C C . ASP A 1 81 ? 4.177 7.538 -8.597 1.00 96.88 81 ASP A C 1
ATOM 621 O O . ASP A 1 81 ? 3.141 8.164 -8.831 1.00 96.88 81 ASP A O 1
ATOM 625 N N . LEU A 1 82 ? 5.078 7.962 -7.709 1.00 94.31 82 LEU A N 1
ATOM 626 C CA . LEU A 1 82 ? 4.905 9.176 -6.905 1.00 94.31 82 LEU A CA 1
ATOM 627 C C . LEU A 1 82 ? 4.946 10.467 -7.736 1.00 94.31 82 LEU A C 1
ATOM 629 O O . LEU A 1 82 ? 4.402 11.477 -7.302 1.00 94.31 82 LEU A O 1
ATOM 633 N N . ALA A 1 83 ? 5.556 10.448 -8.924 1.00 95.19 83 ALA A N 1
ATOM 634 C CA . ALA A 1 83 ? 5.621 11.613 -9.801 1.00 95.19 83 ALA A CA 1
ATOM 635 C C . ALA A 1 83 ? 4.362 11.760 -10.667 1.00 95.19 83 ALA A C 1
ATOM 637 O O . ALA A 1 83 ? 3.978 12.877 -11.009 1.00 95.19 83 ALA A O 1
ATOM 638 N N . ARG A 1 84 ? 3.723 10.644 -11.044 1.00 94.25 84 ARG A N 1
ATOM 639 C CA . ARG A 1 84 ? 2.571 10.649 -11.968 1.00 94.25 84 ARG A CA 1
ATOM 640 C C . ARG A 1 84 ? 1.231 10.303 -11.329 1.00 94.25 84 ARG A C 1
ATOM 642 O O . ARG A 1 84 ? 0.191 10.469 -11.963 1.00 94.25 84 ARG A O 1
ATOM 649 N N . GLY A 1 85 ? 1.239 9.776 -10.113 1.00 91.94 85 GLY A N 1
ATOM 650 C CA . GLY A 1 85 ? 0.037 9.515 -9.335 1.00 91.94 85 GLY A CA 1
ATOM 651 C C . GLY A 1 85 ? -0.777 8.282 -9.750 1.00 91.94 85 GLY A C 1
ATOM 652 O O . GLY A 1 85 ? -1.812 8.045 -9.132 1.00 91.94 85 GLY A O 1
ATOM 653 N N . HIS A 1 86 ? -0.332 7.478 -10.717 1.00 94.25 86 HIS A N 1
ATOM 654 C CA . HIS A 1 86 ? -0.951 6.198 -11.098 1.00 94.25 86 HIS A CA 1
ATOM 655 C C . HIS A 1 86 ? -0.034 5.014 -10.768 1.00 94.25 86 HIS A C 1
ATOM 657 O O . HIS A 1 86 ? 1.085 5.205 -10.297 1.00 94.25 86 HIS A O 1
ATOM 663 N N . ILE A 1 87 ? -0.503 3.779 -10.973 1.00 96.62 87 ILE A N 1
ATOM 664 C CA . ILE A 1 87 ? 0.350 2.589 -10.836 1.00 96.62 87 ILE A CA 1
ATOM 665 C C . ILE A 1 87 ? 1.563 2.701 -11.766 1.00 96.62 87 ILE A C 1
ATOM 667 O O . ILE A 1 87 ? 1.433 3.189 -12.886 1.00 96.62 87 ILE A O 1
ATOM 671 N N . ILE A 1 88 ? 2.743 2.277 -11.315 1.00 97.69 88 ILE A N 1
ATOM 672 C CA . ILE A 1 88 ? 3.956 2.409 -12.126 1.00 97.69 88 ILE A CA 1
ATOM 673 C C . ILE A 1 88 ? 3.833 1.666 -13.467 1.00 97.69 88 ILE A C 1
ATOM 675 O O . ILE A 1 88 ? 3.331 0.540 -13.539 1.00 97.69 88 ILE A O 1
ATOM 679 N N . ASN A 1 89 ? 4.305 2.306 -14.538 1.00 95.88 89 ASN A N 1
ATOM 680 C CA . ASN A 1 89 ? 4.360 1.699 -15.865 1.00 95.88 89 ASN A CA 1
ATOM 681 C C . ASN A 1 89 ? 5.458 0.630 -15.924 1.00 95.88 89 ASN A C 1
ATOM 683 O O . ASN A 1 89 ? 6.466 0.719 -15.223 1.00 95.88 89 ASN A O 1
ATOM 687 N N . LYS A 1 90 ? 5.278 -0.377 -16.784 1.00 94.81 90 LYS A N 1
ATOM 688 C CA . LYS A 1 90 ? 6.350 -1.338 -17.076 1.00 94.81 90 LYS A CA 1
ATOM 689 C C . LYS A 1 90 ? 7.470 -0.616 -17.830 1.00 94.81 90 LYS A C 1
ATOM 691 O O . LYS A 1 90 ? 7.179 0.079 -18.804 1.00 94.81 90 LYS A O 1
ATOM 696 N N . GLY A 1 91 ? 8.696 -0.762 -17.332 1.00 91.06 91 GLY A N 1
ATOM 697 C CA . GLY A 1 91 ? 9.922 -0.285 -17.977 1.00 91.06 91 GLY A CA 1
ATOM 698 C C . GLY A 1 91 ? 10.544 -1.322 -18.893 1.00 91.06 91 GLY A C 1
ATOM 699 O O . GLY A 1 91 ? 10.105 -2.494 -18.838 1.00 91.06 91 GLY A O 1
#

Sequence (91 aa):
MTPVIEGGDVKEPLRDRVLGRVTAEDVLKPGTADILVPRNTLLHEHWCDLLEENSVDSVKVRSVVSCDTDFGVCAHCYGRDLARGHIINKG

Radius of gyration: 13.83 Å; Cα contacts (8 Å, |Δi|>4): 156; chains: 1; bounding box: 33×24×41 Å

Secondary structure (DSSP, 8-state):
---EEETTEEEE-HHHHHTT-BBSSPEEPTTSS-EEE-TT-B--HHHHHHHHHTT-----B--STT---TTS--HHHH-B-TTTSSBPPP-

pLDDT: mean 95.92, std 2.07, range [89.5, 98.44]

Solvent-accessible surface area (backbone atoms only — not comparable to full-atom values): 5418 Å² total; per-residue (Å²): 85,58,50,43,71,56,100,88,43,78,76,40,56,47,53,76,74,44,54,37,29,12,28,63,46,64,40,57,38,78,97,54,90,49,75,68,41,61,52,71,37,73,26,45,70,72,54,39,52,53,37,58,77,56,67,59,70,66,50,61,55,40,35,64,89,76,45,90,45,80,97,62,72,49,50,59,24,65,13,42,29,87,89,77,76,43,71,40,76,89,130

Foldseek 3Di:
DFFDADPNDGPGHPLVVQQQFFAQAFDAQPPDRHGQRHHRDQDHPVSSVSCVVSVPGDTHTAAQVPAPDPPDHDQNNVGADPVPGHGDDDD